Protein AF-A0A521SRY3-F1 (afdb_monomer)

Solvent-accessible surface area (backbone atoms only — not comparable to full-atom values): 5672 Å² total; per-residue (Å²): 129,79,35,75,74,36,28,38,22,35,36,28,39,51,83,56,88,58,56,69,63,48,49,66,73,73,47,66,86,34,58,31,80,48,79,43,59,43,79,57,85,55,102,44,71,74,38,52,57,54,40,54,52,47,51,54,55,47,49,50,54,34,44,76,69,61,31,82,42,78,46,80,56,41,66,73,60,36,60,70,69,33,94,62,39,58,57,52,49,51,52,56,48,43,76,70,71,106

Mean predicted aligned error: 3.59 Å

Sequence (98 aa):
MYGWRARVGHVAPSRGDVLVYEFYRMLPEGFMLLNSTGTIRQLVDADFDRQLQRIEEATIDLAENNCESIIIGGSPLFTKMGYGSDIAMGKKLTAKVG

Foldseek 3Di:
DALQVFEEEEEEQDPCDCNQVVVPVPDDGRYHYDYHYHDDPDPDPVSLVRSLVSQLVSLQVSLVVPGPHYHYDYVVSCVVVDPCSVVVSVVVSVVVRD

Radius of gyration: 13.78 Å; Cα contacts (8 Å, |Δi|>4): 122; chains: 1; bounding box: 38×26×34 Å

Structure (mmCIF, N/CA/C/O backbone):
data_AF-A0A521SRY3-F1
#
_entry.id   AF-A0A521SRY3-F1
#
loop_
_atom_site.group_PDB
_atom_site.id
_atom_site.type_symbol
_atom_site.label_atom_id
_atom_site.label_alt_id
_atom_site.label_comp_id
_atom_site.label_asym_id
_atom_site.label_entity_id
_atom_site.label_seq_id
_atom_site.pdbx_PDB_ins_code
_atom_site.Cartn_x
_atom_site.Cartn_y
_atom_site.Cartn_z
_atom_site.occupancy
_atom_site.B_iso_or_equiv
_atom_site.auth_seq_id
_atom_site.auth_comp_id
_atom_site.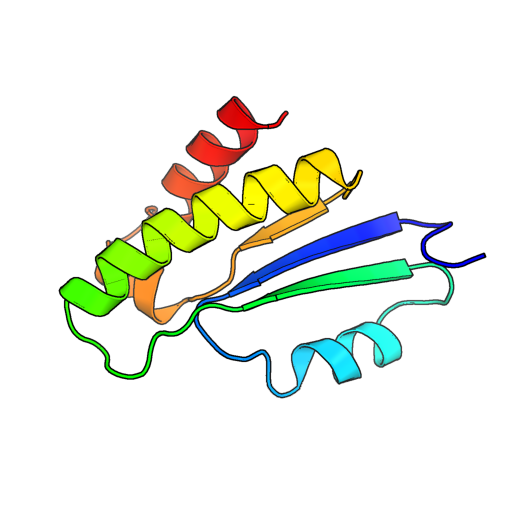auth_asym_id
_atom_site.auth_atom_id
_atom_site.pdbx_PDB_model_num
ATOM 1 N N . MET A 1 1 ? -21.470 -1.318 11.560 1.00 57.81 1 MET A N 1
ATOM 2 C CA . MET A 1 1 ? -20.315 -0.402 11.431 1.00 57.81 1 MET A CA 1
ATOM 3 C C . MET A 1 1 ? -19.157 -1.224 10.882 1.00 57.81 1 MET A C 1
ATOM 5 O O . MET A 1 1 ? -18.925 -2.294 11.424 1.00 57.81 1 MET A O 1
ATOM 9 N N . TYR A 1 2 ? -18.525 -0.827 9.779 1.00 80.38 2 TYR A N 1
ATOM 10 C CA . TYR A 1 2 ? -17.440 -1.592 9.13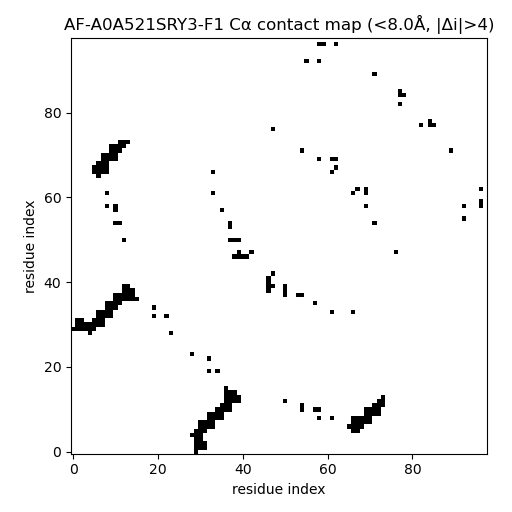6 1.00 80.38 2 TYR A CA 1
ATOM 11 C C . TYR A 1 2 ? -16.076 -1.093 9.631 1.00 80.38 2 TYR A C 1
ATOM 13 O O . TYR A 1 2 ? -15.975 0.067 10.027 1.00 80.38 2 TYR A O 1
ATOM 21 N N . GLY A 1 3 ? -15.048 -1.949 9.636 1.00 91.62 3 GLY A N 1
ATOM 22 C CA . GLY A 1 3 ? -13.686 -1.545 10.019 1.00 91.62 3 GLY A CA 1
ATOM 23 C C . GLY A 1 3 ? -13.529 -1.126 11.485 1.00 91.62 3 GLY A C 1
ATOM 24 O O . GLY A 1 3 ? -12.688 -0.291 11.783 1.00 91.62 3 GLY A O 1
ATOM 25 N N . TRP A 1 4 ? -14.362 -1.644 12.395 1.00 94.88 4 TRP A N 1
ATOM 26 C CA . TRP A 1 4 ? -14.308 -1.296 13.822 1.00 94.88 4 TRP A CA 1
ATOM 27 C C . TRP A 1 4 ? -13.170 -1.990 14.581 1.00 94.88 4 TRP A C 1
ATOM 29 O O . TRP A 1 4 ? -12.835 -1.557 15.679 1.00 94.88 4 TRP A O 1
ATOM 39 N N . ARG A 1 5 ? -12.604 -3.074 14.026 1.00 95.50 5 ARG A N 1
ATOM 40 C CA . ARG A 1 5 ? -11.389 -3.710 14.556 1.00 95.50 5 ARG A CA 1
ATOM 41 C C . ARG A 1 5 ? -10.134 -3.084 13.961 1.00 95.50 5 ARG A C 1
ATOM 43 O O . ARG A 1 5 ? -9.230 -2.753 14.715 1.00 95.50 5 ARG A O 1
ATOM 50 N N . ALA A 1 6 ? -10.085 -2.981 12.634 1.00 96.19 6 ALA A N 1
ATOM 51 C CA . ALA A 1 6 ? -9.018 -2.317 11.890 1.00 96.19 6 ALA A CA 1
ATOM 52 C C . ALA A 1 6 ? -9.410 -2.135 10.414 1.00 96.19 6 ALA A C 1
ATOM 54 O O . ALA A 1 6 ? -10.200 -2.905 9.852 1.00 96.19 6 ALA A O 1
ATOM 55 N N . ARG A 1 7 ? -8.789 -1.152 9.779 1.00 96.38 7 ARG A N 1
ATOM 56 C CA . ARG A 1 7 ? -8.723 -0.869 8.350 1.00 96.38 7 ARG A CA 1
ATOM 57 C C . ARG A 1 7 ? -7.325 -1.231 7.852 1.00 96.38 7 ARG A C 1
ATOM 59 O O . ARG A 1 7 ? -6.339 -0.556 8.125 1.00 96.38 7 ARG A O 1
ATOM 66 N N . VAL A 1 8 ? -7.237 -2.303 7.078 1.00 96.81 8 VAL A N 1
ATOM 67 C CA . VAL A 1 8 ? -5.988 -2.742 6.454 1.00 96.81 8 VAL A CA 1
ATOM 68 C C . VAL A 1 8 ? -5.940 -2.184 5.042 1.00 96.81 8 VAL A C 1
ATOM 70 O O . VAL A 1 8 ? -6.782 -2.513 4.208 1.00 96.81 8 VAL A O 1
ATOM 73 N N . GLY A 1 9 ? -4.965 -1.328 4.779 1.00 95.88 9 GLY A N 1
ATOM 74 C CA . GLY A 1 9 ? -4.655 -0.830 3.454 1.00 95.88 9 GLY A CA 1
ATOM 75 C C . GLY A 1 9 ? -3.831 -1.847 2.679 1.00 95.88 9 GLY A C 1
ATOM 76 O O . GLY A 1 9 ? -2.937 -2.491 3.225 1.00 95.88 9 GLY A O 1
ATOM 77 N N . HIS A 1 10 ? -4.110 -1.987 1.393 1.00 94.75 10 HIS A N 1
ATOM 78 C CA . HIS A 1 10 ? -3.301 -2.794 0.494 1.00 94.75 10 HIS A CA 1
ATOM 79 C C . HIS A 1 10 ? -3.096 -2.050 -0.818 1.00 94.75 10 HIS A C 1
ATOM 81 O O . HIS A 1 10 ? -4.061 -1.590 -1.423 1.00 94.75 10 HIS A O 1
ATOM 87 N N . VAL A 1 11 ? -1.848 -1.963 -1.272 1.00 93.25 11 VAL A N 1
ATOM 88 C CA . VAL A 1 11 ? -1.510 -1.468 -2.604 1.00 93.25 11 VAL A CA 1
ATOM 89 C C . VAL A 1 11 ? -0.706 -2.507 -3.369 1.00 93.25 11 VAL A C 1
ATOM 91 O O . VAL A 1 11 ? 0.326 -2.970 -2.894 1.00 93.25 11 VAL A O 1
ATOM 94 N N . ALA A 1 12 ? -1.142 -2.862 -4.578 1.00 88.75 12 ALA A N 1
ATOM 95 C CA . ALA A 1 12 ? -0.389 -3.762 -5.452 1.00 88.75 12 ALA A CA 1
ATOM 96 C C . ALA A 1 12 ? -0.432 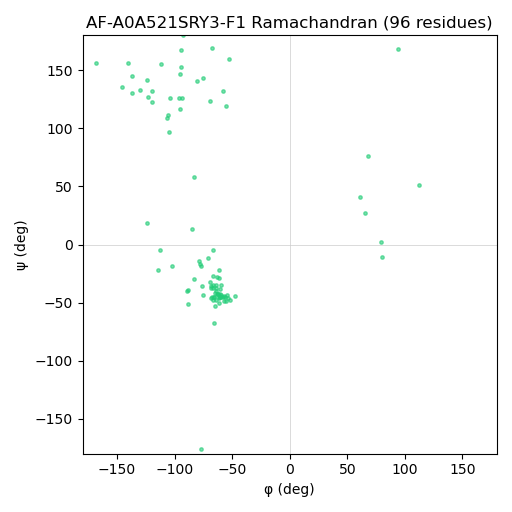-3.330 -6.925 1.00 88.75 12 ALA A C 1
ATOM 98 O O . ALA A 1 12 ? -1.376 -2.664 -7.344 1.00 88.75 12 ALA A O 1
ATOM 99 N N . PRO A 1 13 ? 0.552 -3.738 -7.751 1.00 83.50 13 PRO A N 1
ATOM 100 C CA . PRO A 1 13 ? 0.549 -3.454 -9.186 1.00 83.50 13 PRO A CA 1
ATOM 101 C C . PRO A 1 13 ? -0.558 -4.148 -9.973 1.00 83.50 13 PRO A C 1
ATOM 103 O O . PRO A 1 13 ? -0.955 -3.658 -11.029 1.00 83.50 13 PRO A O 1
ATOM 106 N N . SER A 1 14 ? -1.031 -5.294 -9.480 1.00 76.94 14 SER A N 1
ATOM 107 C CA . SER A 1 14 ? -2.099 -6.065 -10.105 1.00 76.94 14 SER A CA 1
ATOM 108 C C . SER A 1 14 ? -3.463 -5.711 -9.516 1.00 76.94 14 SER A C 1
ATOM 110 O O . SER A 1 14 ? -3.581 -5.089 -8.464 1.00 76.94 14 SER A O 1
ATOM 112 N N . ARG A 1 15 ? -4.508 -6.163 -10.209 1.00 73.69 15 ARG A N 1
ATOM 113 C CA . ARG A 1 15 ? -5.928 -5.950 -9.887 1.00 73.69 15 ARG A CA 1
ATOM 114 C C . ARG A 1 15 ? -6.415 -6.640 -8.602 1.00 73.69 15 ARG A C 1
ATOM 116 O O . ARG A 1 15 ? -7.546 -6.398 -8.202 1.00 73.69 15 ARG A O 1
ATOM 123 N N . GLY A 1 16 ? -5.574 -7.439 -7.942 1.00 69.62 16 GLY A N 1
ATOM 124 C CA . GLY A 1 16 ? -5.937 -8.157 -6.719 1.00 69.62 16 GLY A CA 1
ATOM 125 C C . GLY A 1 16 ? -6.976 -9.246 -6.983 1.00 69.62 16 GLY A C 1
ATOM 126 O O . GLY A 1 16 ? -8.143 -9.064 -6.666 1.00 69.62 16 GLY A O 1
ATOM 127 N N . ASP A 1 17 ? -6.540 -10.369 -7.564 1.00 74.31 17 ASP A N 1
ATOM 128 C CA . ASP A 1 17 ? -7.439 -11.428 -8.043 1.00 74.31 17 ASP A CA 1
ATOM 129 C C . ASP A 1 17 ? -8.201 -12.115 -6.895 1.00 74.31 17 ASP A C 1
ATOM 131 O O . ASP A 1 17 ? -9.414 -11.973 -6.768 1.00 74.31 17 ASP A O 1
ATOM 135 N N . VAL A 1 18 ? -7.490 -12.847 -6.030 1.00 87.06 18 VAL A N 1
ATOM 136 C CA . VAL A 1 18 ? -8.096 -13.641 -4.940 1.00 87.06 18 VAL A CA 1
ATOM 137 C C . VAL A 1 18 ? -7.985 -12.983 -3.568 1.00 87.06 18 VAL A C 1
ATOM 139 O O . VAL A 1 18 ? -8.768 -13.303 -2.677 1.00 87.06 18 VAL A O 1
ATOM 142 N N . LEU A 1 19 ? -7.069 -12.022 -3.409 1.00 87.94 19 LEU A N 1
ATOM 143 C CA . LEU A 1 19 ? -6.743 -11.412 -2.118 1.00 87.94 19 LEU A CA 1
ATOM 144 C C . LEU A 1 19 ? -7.977 -10.864 -1.397 1.00 87.94 19 LEU A C 1
ATOM 146 O O . LEU A 1 19 ? -8.142 -11.106 -0.208 1.00 87.94 19 LEU A O 1
ATOM 150 N N . VAL A 1 20 ? -8.844 -10.133 -2.104 1.00 89.69 20 VAL A N 1
ATOM 151 C CA . VAL A 1 20 ? -10.025 -9.509 -1.487 1.00 89.69 20 VAL A CA 1
ATOM 152 C C . VAL A 1 20 ? -10.955 -10.576 -0.915 1.00 89.69 20 VAL A C 1
ATOM 154 O O . VAL A 1 20 ? -11.438 -10.442 0.204 1.00 89.69 20 VAL A O 1
ATOM 157 N N . TYR A 1 21 ? -11.172 -11.662 -1.657 1.00 91.31 21 TYR A N 1
ATOM 158 C CA . TYR A 1 2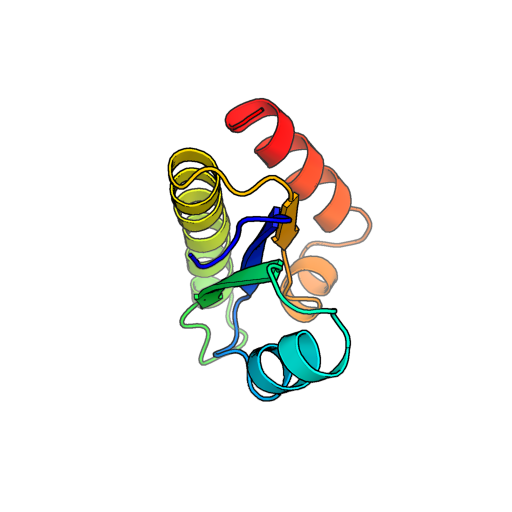1 ? -12.005 -12.773 -1.208 1.00 91.31 21 TYR A CA 1
ATOM 159 C C . TYR A 1 21 ? -11.365 -13.524 -0.034 1.00 91.31 21 TYR A C 1
ATOM 161 O O . TYR A 1 21 ? -12.026 -13.810 0.962 1.00 91.31 21 TYR A O 1
ATOM 169 N N . GLU A 1 22 ? -10.071 -13.823 -0.124 1.00 93.00 22 GLU A N 1
ATOM 170 C CA . GLU A 1 22 ? -9.346 -14.570 0.905 1.00 93.00 22 GLU A CA 1
ATOM 171 C C . GLU A 1 22 ? -9.182 -13.782 2.202 1.00 93.00 22 GLU A C 1
ATOM 173 O O . GLU A 1 22 ? -9.333 -14.366 3.273 1.00 93.00 22 GLU A O 1
ATOM 178 N N . PHE A 1 23 ? -8.988 -12.464 2.126 1.00 93.81 23 PHE A N 1
ATOM 179 C CA . PHE A 1 23 ? -8.913 -11.579 3.288 1.00 93.81 23 PHE A CA 1
ATOM 180 C C . PHE A 1 23 ? -10.122 -11.762 4.212 1.00 93.81 23 PHE A C 1
ATOM 182 O O . PHE A 1 23 ? -9.958 -11.977 5.411 1.00 93.81 23 PHE A O 1
ATOM 189 N N . TYR A 1 24 ? -11.333 -11.768 3.648 1.00 93.50 24 TYR A N 1
ATOM 190 C CA . TYR A 1 24 ? -12.566 -11.935 4.422 1.00 93.50 24 TYR A CA 1
ATOM 191 C C . TYR A 1 24 ? -12.862 -13.386 4.825 1.00 93.50 24 TYR A C 1
ATOM 193 O O . TYR A 1 24 ? -13.698 -13.608 5.695 1.00 93.50 24 TYR A O 1
ATOM 201 N N . ARG A 1 25 ? -12.184 -14.380 4.233 1.00 95.56 25 ARG A N 1
ATOM 202 C CA . ARG A 1 25 ? -12.222 -15.769 4.727 1.00 95.56 25 ARG A CA 1
ATOM 203 C C . ARG A 1 25 ? -11.238 -16.017 5.866 1.00 95.56 25 ARG A C 1
ATOM 205 O O . ARG A 1 25 ? -11.472 -16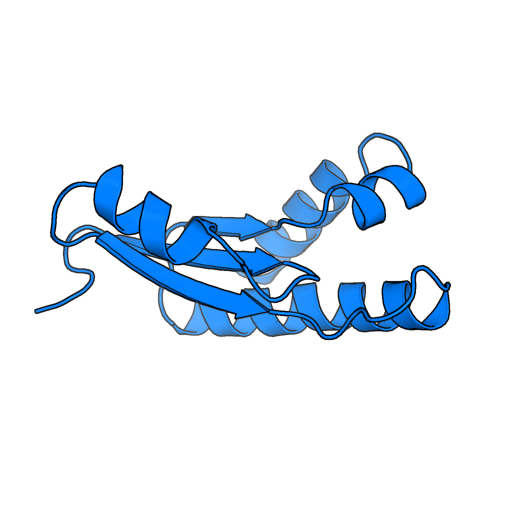.905 6.679 1.00 95.56 25 ARG A O 1
ATOM 212 N N . MET A 1 26 ? -10.126 -15.287 5.883 1.00 95.81 26 MET A N 1
ATOM 213 C CA . MET A 1 26 ? -9.045 -15.464 6.851 1.00 95.81 26 MET A CA 1
ATOM 214 C C . MET A 1 26 ? -9.244 -14.632 8.117 1.00 95.81 26 MET A C 1
ATOM 216 O O . MET A 1 26 ? -8.923 -15.103 9.206 1.00 95.81 26 MET A O 1
ATOM 220 N N . LEU A 1 27 ? -9.737 -13.397 7.987 1.00 94.56 27 LEU A N 1
ATOM 221 C CA . LEU A 1 27 ? -9.883 -12.483 9.116 1.00 94.56 27 LEU A CA 1
ATOM 222 C C . LEU A 1 27 ? -11.290 -12.523 9.719 1.00 94.56 27 LEU A C 1
ATOM 224 O O . LEU A 1 27 ? -12.273 -12.696 8.997 1.00 94.56 27 LEU A O 1
ATOM 228 N N . PRO A 1 28 ? -11.409 -12.332 11.046 1.00 94.00 28 PRO A N 1
ATOM 229 C CA . PRO A 1 28 ? -12.707 -12.236 11.694 1.00 94.00 28 PRO A CA 1
ATOM 230 C C . PRO A 1 28 ? -13.436 -10.952 11.272 1.00 94.00 28 PRO A C 1
ATOM 232 O O . PRO A 1 28 ? -12.855 -10.030 10.697 1.00 94.00 28 PRO A O 1
ATOM 235 N N . GLU A 1 29 ? -14.720 -10.860 11.618 1.00 94.50 29 GLU A N 1
ATOM 236 C CA . GLU A 1 29 ? -15.534 -9.676 11.335 1.00 94.50 29 GLU A CA 1
ATOM 237 C C . GLU A 1 29 ? -14.902 -8.373 11.844 1.00 94.50 29 GLU A C 1
ATOM 239 O O . GLU A 1 29 ? -14.086 -8.360 12.759 1.00 94.50 29 GLU A O 1
ATOM 244 N N . GLY A 1 30 ? -15.313 -7.235 11.297 1.00 94.88 30 GLY A N 1
ATOM 245 C CA . GLY A 1 30 ? -14.855 -5.931 11.779 1.00 94.88 30 GLY A CA 1
ATOM 246 C C . GLY A 1 30 ? -13.479 -5.501 11.281 1.00 94.88 30 GLY A C 1
ATOM 247 O O . GLY A 1 30 ? -13.157 -4.325 11.434 1.00 94.88 30 GLY A O 1
ATOM 248 N N . PHE A 1 31 ? -12.713 -6.386 10.641 1.00 96.50 31 PHE A N 1
ATOM 249 C CA . PHE A 1 31 ? -11.627 -5.983 9.751 1.00 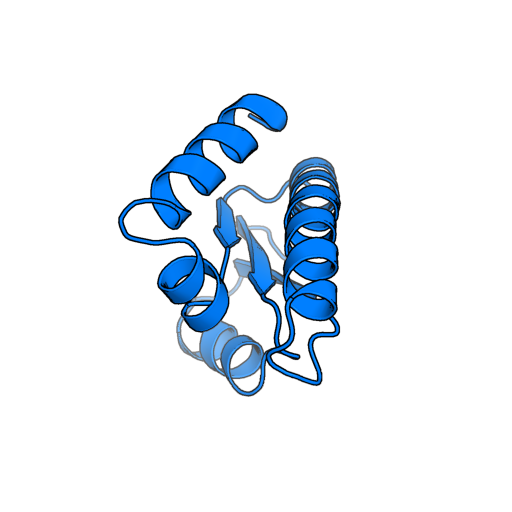96.50 31 PHE A CA 1
ATOM 250 C C . PHE A 1 31 ? -12.198 -5.485 8.419 1.00 96.50 31 PHE A C 1
ATOM 252 O O . PHE A 1 31 ? -13.190 -6.011 7.911 1.00 96.50 31 PHE A O 1
ATOM 259 N N . MET A 1 32 ? -11.576 -4.461 7.847 1.00 95.69 32 MET A N 1
ATOM 260 C CA . MET A 1 32 ? -11.942 -3.901 6.549 1.00 95.69 32 MET A CA 1
ATOM 261 C C . MET A 1 32 ? -10.700 -3.781 5.674 1.00 95.69 32 MET A C 1
ATOM 263 O O . MET A 1 32 ? -9.679 -3.285 6.136 1.00 95.69 32 MET A O 1
ATOM 267 N N . LEU A 1 33 ? -10.793 -4.221 4.420 1.00 94.69 33 LEU A N 1
ATOM 268 C CA . LEU A 1 33 ? -9.735 -4.053 3.432 1.00 94.69 33 LEU A CA 1
ATOM 269 C C . LEU A 1 33 ? -9.990 -2.781 2.618 1.00 94.69 33 LEU A C 1
ATOM 271 O O . LEU A 1 33 ? -11.057 -2.635 2.021 1.00 94.69 33 LEU A O 1
ATOM 275 N N . LEU A 1 34 ? -9.006 -1.888 2.561 1.00 94.50 34 LEU A N 1
ATOM 276 C CA . LEU A 1 34 ? -8.966 -0.763 1.631 1.00 94.50 34 LEU A CA 1
ATOM 277 C C . LEU A 1 34 ? -7.944 -1.114 0.547 1.00 94.50 34 LEU A C 1
ATOM 279 O O . LEU A 1 34 ? -6.737 -1.002 0.743 1.00 94.50 34 LEU A O 1
ATOM 283 N N . ASN A 1 35 ? -8.438 -1.630 -0.577 1.00 92.81 35 ASN A N 1
ATOM 284 C CA . ASN A 1 35 ? -7.600 -2.138 -1.657 1.00 92.81 35 ASN A CA 1
ATOM 285 C C . ASN A 1 35 ? -7.399 -1.076 -2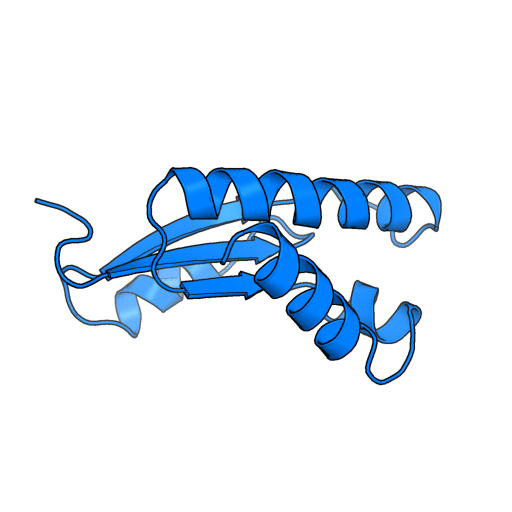.745 1.00 92.81 35 ASN A C 1
ATOM 287 O O . ASN A 1 35 ? -8.369 -0.584 -3.318 1.00 92.81 35 ASN A O 1
ATOM 291 N N . SER A 1 36 ? -6.144 -0.791 -3.077 1.00 92.25 36 SER A N 1
ATOM 292 C CA . SER A 1 36 ? -5.735 0.070 -4.182 1.00 92.25 36 SER A CA 1
ATOM 293 C C . SER A 1 36 ? -4.884 -0.723 -5.168 1.00 92.25 36 SER A C 1
ATOM 295 O O . SER A 1 36 ? -3.961 -1.449 -4.797 1.00 92.25 36 SER A O 1
ATOM 297 N N . THR A 1 37 ? -5.198 -0.613 -6.454 1.00 87.56 37 THR A N 1
ATOM 298 C CA . THR A 1 37 ? -4.549 -1.416 -7.493 1.00 87.56 37 THR A CA 1
ATOM 299 C C . THR A 1 37 ? -3.925 -0.535 -8.559 1.00 87.56 37 THR A C 1
ATOM 301 O O . THR A 1 37 ? -4.493 0.479 -8.971 1.00 87.56 37 THR A O 1
ATOM 304 N N . GLY A 1 38 ? -2.755 -0.954 -9.020 1.00 79.69 38 GLY A N 1
ATOM 305 C CA . GLY A 1 38 ? -2.028 -0.362 -10.125 1.00 79.69 38 GLY A CA 1
ATOM 306 C C . GLY A 1 38 ? -2.584 -0.738 -11.494 1.00 79.69 38 GLY A C 1
ATOM 307 O O . GLY A 1 38 ? -3.603 -1.416 -11.635 1.00 79.69 38 GLY A O 1
ATOM 308 N N . THR A 1 39 ? -1.885 -0.272 -12.529 1.00 74.69 39 THR A N 1
ATOM 309 C CA . THR A 1 39 ? -2.267 -0.482 -13.933 1.00 74.69 39 THR A CA 1
ATOM 310 C C . THR A 1 39 ? -1.174 -1.149 -14.761 1.00 74.69 39 THR A C 1
ATOM 312 O O . THR A 1 39 ? -1.259 -1.095 -15.987 1.00 74.69 39 THR A O 1
ATOM 315 N N . ILE A 1 40 ? -0.182 -1.803 -14.134 1.00 78.31 40 ILE A N 1
ATOM 316 C CA . ILE A 1 40 ? 0.842 -2.549 -14.882 1.00 78.31 40 ILE A CA 1
ATOM 317 C C . ILE A 1 40 ? 0.141 -3.569 -15.783 1.00 78.31 40 ILE A C 1
ATOM 319 O O . ILE A 1 40 ? -0.581 -4.452 -15.312 1.00 78.31 40 ILE A O 1
ATOM 323 N N . ARG A 1 41 ? 0.355 -3.436 -17.094 1.00 75.75 41 ARG A N 1
ATOM 324 C CA . ARG A 1 41 ? -0.141 -4.381 -18.108 1.00 75.75 41 ARG A CA 1
ATOM 325 C C . ARG A 1 41 ? 1.008 -5.090 -18.804 1.00 75.75 41 ARG A C 1
ATOM 327 O O . ARG A 1 41 ? 0.794 -6.168 -19.352 1.00 75.75 41 ARG A O 1
ATOM 334 N N . GLN A 1 42 ? 2.202 -4.500 -18.783 1.00 78.75 42 GLN A N 1
ATOM 335 C CA . GLN A 1 42 ? 3.409 -5.058 -19.371 1.00 78.75 42 GLN A CA 1
ATOM 336 C C . GLN A 1 42 ? 4.591 -4.865 -18.417 1.00 78.75 42 GLN A C 1
ATOM 338 O O . GLN A 1 42 ? 4.690 -3.864 -17.719 1.00 78.75 42 GLN A O 1
ATOM 343 N N . LEU A 1 43 ? 5.520 -5.818 -18.383 1.00 77.12 43 LEU A N 1
ATOM 344 C CA . LEU A 1 43 ? 6.701 -5.752 -17.514 1.00 77.12 43 LEU A CA 1
ATOM 345 C C . LEU A 1 43 ? 7.817 -4.905 -18.152 1.00 77.12 43 LEU A C 1
ATOM 347 O O . LEU A 1 43 ? 8.922 -5.390 -18.389 1.00 77.12 43 LEU A O 1
ATOM 351 N N . VAL A 1 44 ? 7.510 -3.643 -18.455 1.00 84.00 44 VAL A N 1
ATOM 352 C CA . VAL A 1 44 ? 8.420 -2.663 -19.073 1.00 84.00 44 VAL A CA 1
ATOM 353 C C . VAL A 1 44 ? 8.775 -1.547 -18.090 1.00 84.00 44 VAL A C 1
ATOM 355 O O . VAL A 1 44 ? 8.010 -1.263 -17.172 1.00 84.00 44 VAL A O 1
ATOM 358 N N . ASP A 1 45 ? 9.922 -0.892 -18.281 1.00 85.00 45 ASP A N 1
ATOM 359 C CA . ASP A 1 45 ? 10.448 0.126 -17.348 1.00 85.00 45 ASP A CA 1
ATOM 360 C C . ASP A 1 45 ? 9.449 1.254 -17.066 1.00 85.00 45 ASP A C 1
ATOM 362 O O . ASP A 1 45 ? 9.184 1.578 -15.911 1.00 85.00 45 ASP A O 1
ATOM 366 N N . ALA A 1 46 ? 8.777 1.750 -18.107 1.00 86.06 46 ALA A N 1
ATOM 367 C CA . ALA A 1 46 ? 7.759 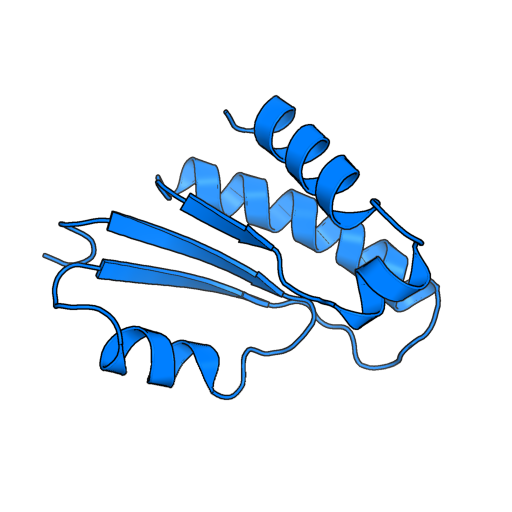2.789 -17.968 1.00 86.06 46 ALA A CA 1
ATOM 368 C C . ALA A 1 46 ? 6.537 2.362 -17.127 1.00 86.06 46 ALA A C 1
ATOM 370 O O . ALA A 1 46 ? 5.874 3.212 -16.531 1.00 86.06 46 ALA A O 1
ATOM 371 N N . ASP A 1 47 ? 6.194 1.070 -17.084 1.00 85.06 47 ASP A N 1
ATOM 372 C CA . ASP A 1 47 ? 5.119 0.559 -16.220 1.00 85.06 47 ASP A CA 1
ATOM 373 C C . ASP A 1 47 ? 5.593 0.488 -14.763 1.00 85.06 47 ASP A C 1
ATOM 375 O O . ASP A 1 47 ? 4.819 0.785 -13.852 1.00 85.06 47 ASP A O 1
ATOM 379 N N . PHE A 1 48 ? 6.867 0.161 -14.533 1.00 85.44 48 PHE A N 1
ATOM 380 C CA . PHE A 1 48 ? 7.447 0.107 -13.193 1.00 85.44 48 PHE A CA 1
ATOM 381 C C . PHE A 1 48 ? 7.569 1.491 -12.551 1.00 85.44 48 PHE A C 1
ATOM 383 O O . PHE A 1 48 ? 7.138 1.657 -11.411 1.00 85.44 48 PHE A O 1
ATOM 390 N N . ASP A 1 49 ? 8.059 2.497 -13.277 1.00 87.94 49 ASP A N 1
ATOM 391 C CA . ASP A 1 49 ? 8.193 3.860 -12.743 1.00 87.94 49 ASP A CA 1
ATOM 392 C C . ASP A 1 49 ? 6.834 4.453 -12.352 1.00 87.94 49 ASP A C 1
ATOM 394 O O . ASP A 1 49 ? 6.654 4.978 -11.248 1.00 87.94 49 ASP A O 1
ATOM 398 N N . ARG A 1 50 ? 5.834 4.291 -13.227 1.00 88.50 50 ARG A N 1
ATOM 399 C CA . ARG A 1 50 ? 4.448 4.693 -12.944 1.00 88.50 50 ARG A CA 1
ATOM 400 C C . ARG A 1 50 ? 3.881 3.953 -11.741 1.00 88.50 50 ARG A C 1
ATOM 402 O O . ARG A 1 50 ? 3.154 4.535 -10.940 1.00 88.50 50 ARG A O 1
ATOM 409 N N . GLN A 1 51 ? 4.217 2.677 -11.591 1.00 89.69 51 GLN A N 1
ATOM 410 C CA . GLN A 1 51 ? 3.761 1.899 -10.452 1.00 89.69 51 GLN A CA 1
ATOM 411 C C . GLN A 1 51 ? 4.384 2.359 -9.134 1.00 89.69 51 GLN A C 1
ATOM 413 O O . GLN A 1 51 ? 3.689 2.372 -8.122 1.00 89.69 51 GLN A O 1
ATOM 418 N N . LEU A 1 52 ? 5.657 2.754 -9.125 1.00 90.62 52 LEU A N 1
ATOM 419 C CA . LEU A 1 52 ? 6.302 3.289 -7.925 1.00 90.62 52 LEU A CA 1
ATOM 420 C C . LEU A 1 52 ? 5.643 4.595 -7.474 1.00 90.62 52 LEU A C 1
ATOM 422 O O . LEU A 1 52 ? 5.355 4.748 -6.288 1.00 90.62 52 LEU A O 1
ATOM 426 N N . GLN A 1 53 ? 5.326 5.487 -8.416 1.00 91.94 53 GLN A N 1
ATOM 427 C CA . GLN A 1 53 ? 4.545 6.693 -8.128 1.00 91.94 53 GLN A CA 1
ATOM 428 C C . GLN A 1 53 ? 3.170 6.338 -7.556 1.00 91.94 53 GLN A C 1
ATOM 430 O O . GLN A 1 53 ? 2.757 6.880 -6.533 1.00 91.94 53 GLN A O 1
ATOM 435 N N . ARG A 1 54 ? 2.491 5.355 -8.158 1.00 92.06 54 ARG A N 1
ATOM 436 C CA . ARG A 1 54 ? 1.170 4.920 -7.703 1.00 92.06 54 ARG A CA 1
ATOM 437 C C . ARG A 1 54 ? 1.182 4.314 -6.300 1.00 92.06 54 ARG A C 1
ATOM 439 O O . ARG A 1 54 ? 0.234 4.528 -5.552 1.00 92.06 54 ARG A O 1
ATOM 446 N N . ILE A 1 55 ? 2.227 3.565 -5.943 1.00 93.81 55 ILE A N 1
ATOM 447 C CA . ILE A 1 55 ? 2.407 3.025 -4.586 1.00 93.81 55 ILE A CA 1
ATOM 448 C C . ILE A 1 55 ? 2.477 4.163 -3.570 1.00 93.81 55 ILE A C 1
ATOM 450 O O . ILE A 1 55 ? 1.843 4.091 -2.519 1.00 93.81 55 ILE A O 1
ATOM 454 N N . GLU A 1 56 ? 3.220 5.219 -3.889 1.00 94.75 56 GLU A N 1
ATOM 455 C CA . GLU A 1 56 ? 3.375 6.378 -3.016 1.00 94.75 56 GLU A CA 1
ATOM 456 C C . GLU A 1 56 ? 2.063 7.161 -2.859 1.00 94.75 56 GLU A C 1
ATOM 458 O O . GLU A 1 56 ? 1.653 7.420 -1.730 1.00 94.75 56 GLU A O 1
ATOM 463 N N . GLU A 1 57 ? 1.362 7.455 -3.958 1.00 95.44 57 GLU A N 1
ATOM 464 C CA . GLU A 1 57 ? 0.033 8.090 -3.933 1.00 95.44 57 GLU A CA 1
ATOM 465 C C . GLU A 1 57 ? -0.980 7.279 -3.118 1.00 95.44 57 GLU A C 1
ATOM 467 O O . GLU A 1 57 ? -1.666 7.819 -2.254 1.00 95.44 57 GLU A O 1
ATOM 472 N N . ALA A 1 58 ? -1.062 5.972 -3.376 1.00 95.69 58 ALA A N 1
ATOM 473 C CA . ALA A 1 58 ? -2.013 5.097 -2.704 1.00 95.69 58 ALA A CA 1
ATOM 474 C C . ALA A 1 58 ? -1.700 4.949 -1.214 1.00 95.69 58 ALA A C 1
ATOM 476 O O . ALA A 1 58 ? -2.613 4.849 -0.410 1.00 95.69 58 ALA A O 1
ATOM 477 N N . THR A 1 59 ? -0.423 4.941 -0.829 1.00 96.19 59 THR A N 1
ATOM 478 C CA . THR A 1 59 ? -0.045 4.876 0.588 1.00 96.19 59 THR A CA 1
ATOM 479 C C . THR A 1 59 ? -0.507 6.130 1.330 1.00 96.19 59 THR A C 1
ATOM 481 O O . THR A 1 59 ? -1.017 6.015 2.439 1.00 96.19 59 THR A O 1
ATOM 484 N N . ILE A 1 60 ? -0.361 7.310 0.717 1.00 96.94 60 ILE A N 1
ATOM 485 C CA . ILE A 1 60 ? -0.845 8.573 1.291 1.00 96.94 60 ILE A CA 1
ATOM 486 C C . ILE A 1 60 ? -2.367 8.523 1.462 1.00 96.94 60 ILE A C 1
ATOM 488 O O . ILE A 1 60 ? -2.853 8.743 2.565 1.00 96.94 60 ILE A O 1
ATOM 492 N N . ASP A 1 61 ? -3.101 8.137 0.416 1.00 97.12 61 ASP A N 1
ATOM 493 C CA . ASP A 1 61 ? -4.562 7.995 0.470 1.00 97.12 61 ASP A CA 1
ATOM 494 C C . ASP A 1 61 ? -5.011 7.003 1.561 1.00 97.12 61 ASP A C 1
ATOM 496 O O . ASP A 1 61 ? -5.901 7.297 2.358 1.00 97.12 61 ASP A O 1
ATOM 500 N N . LEU A 1 62 ? -4.359 5.842 1.668 1.00 97.06 62 LEU A N 1
ATOM 501 C CA . LEU A 1 62 ? -4.673 4.841 2.693 1.00 97.06 62 LEU A CA 1
ATOM 502 C C . LEU A 1 62 ? -4.409 5.360 4.114 1.00 97.06 62 LEU A C 1
ATOM 504 O O . LEU A 1 62 ? -5.209 5.108 5.018 1.00 97.06 62 LEU A O 1
ATOM 508 N N . ALA A 1 63 ? -3.322 6.106 4.313 1.00 96.88 63 ALA A N 1
ATOM 509 C CA . ALA A 1 63 ? -3.011 6.723 5.598 1.00 96.88 63 ALA A CA 1
ATOM 510 C C . ALA A 1 63 ? -4.040 7.802 5.975 1.00 96.88 63 ALA A C 1
ATOM 512 O O . ALA A 1 63 ? -4.565 7.789 7.088 1.00 96.88 63 ALA A O 1
ATOM 513 N N . GLU A 1 64 ? -4.415 8.676 5.035 1.00 96.44 64 GLU A N 1
ATOM 514 C CA . GLU A 1 64 ? -5.459 9.696 5.229 1.00 96.44 64 GLU A CA 1
ATOM 515 C C . GLU A 1 64 ? -6.833 9.074 5.539 1.00 96.44 64 GLU A C 1
ATOM 517 O O . GLU A 1 64 ? -7.640 9.640 6.281 1.00 96.44 64 GLU A O 1
ATOM 522 N N . ASN A 1 65 ? -7.084 7.857 5.050 1.00 94.69 65 ASN A N 1
ATOM 523 C CA . ASN A 1 65 ? -8.291 7.083 5.336 1.00 94.69 65 ASN A CA 1
ATOM 524 C C . ASN A 1 65 ? -8.223 6.259 6.640 1.00 94.69 65 ASN A C 1
ATOM 526 O O . ASN A 1 65 ? -9.130 5.459 6.916 1.00 94.69 65 ASN A O 1
ATOM 530 N N . ASN A 1 66 ? -7.230 6.524 7.495 1.00 94.25 66 ASN A N 1
ATOM 531 C CA . ASN A 1 66 ? -7.025 5.903 8.806 1.00 94.25 66 ASN A CA 1
ATOM 532 C C . ASN A 1 66 ? -6.806 4.384 8.727 1.00 94.25 66 ASN A C 1
ATOM 534 O O . ASN A 1 66 ? -7.363 3.638 9.530 1.00 94.25 66 ASN A O 1
ATOM 538 N N . CYS A 1 67 ? -6.040 3.904 7.744 1.00 96.25 67 CYS A N 1
ATOM 539 C CA . CYS A 1 67 ? -5.542 2.532 7.785 1.00 96.25 67 CYS A CA 1
ATOM 540 C C . CYS A 1 67 ? -4.505 2.365 8.899 1.00 96.25 67 CYS A C 1
ATOM 542 O O . CYS A 1 67 ? -3.476 3.033 8.887 1.00 96.25 67 CYS A O 1
ATOM 544 N N . GLU A 1 68 ? -4.727 1.427 9.819 1.00 95.12 68 GLU A N 1
ATOM 545 C CA . GLU A 1 68 ? -3.771 1.123 10.892 1.00 95.12 68 GLU A CA 1
ATOM 546 C C . GLU A 1 68 ? -2.594 0.263 10.405 1.00 95.12 68 GLU A C 1
ATOM 548 O O . GLU A 1 68 ? -1.568 0.161 11.073 1.00 95.12 68 GLU A O 1
ATOM 553 N N . SER A 1 69 ? -2.728 -0.381 9.243 1.00 95.25 69 SER A N 1
ATOM 554 C CA . SER A 1 69 ? -1.642 -1.115 8.594 1.00 95.25 69 SER A CA 1
ATOM 555 C C . SER A 1 69 ? -1.769 -1.006 7.083 1.00 95.25 69 SER A C 1
ATOM 557 O O . SER A 1 69 ? -2.866 -1.166 6.551 1.00 95.25 69 SER A O 1
ATOM 559 N N . ILE A 1 70 ? -0.657 -0.752 6.391 1.00 96.44 70 ILE A N 1
ATOM 560 C CA . ILE A 1 70 ? -0.599 -0.664 4.929 1.00 96.44 70 ILE A CA 1
ATOM 561 C C . ILE A 1 70 ? 0.363 -1.732 4.409 1.00 96.44 70 ILE A C 1
ATOM 563 O O . ILE A 1 70 ? 1.536 -1.770 4.778 1.00 96.44 70 ILE A O 1
ATOM 567 N N . ILE A 1 71 ? -0.139 -2.595 3.531 1.00 94.00 71 ILE A N 1
ATOM 568 C CA . ILE A 1 71 ? 0.612 -3.672 2.890 1.00 94.00 71 ILE A CA 1
ATOM 569 C C . ILE A 1 71 ? 0.929 -3.262 1.456 1.00 94.00 71 ILE A C 1
ATOM 571 O O . ILE A 1 71 ? 0.031 -2.956 0.672 1.00 94.00 71 ILE A O 1
ATOM 575 N N . ILE A 1 72 ? 2.208 -3.312 1.094 1.00 92.38 72 ILE A N 1
ATOM 576 C CA . ILE A 1 72 ? 2.668 -3.021 -0.263 1.00 92.38 72 ILE A CA 1
ATOM 577 C C . ILE A 1 72 ? 3.043 -4.338 -0.932 1.00 92.38 72 ILE A C 1
ATOM 579 O O . ILE A 1 72 ? 4.009 -4.998 -0.555 1.00 92.38 72 ILE A O 1
ATOM 583 N N . GLY A 1 73 ? 2.250 -4.728 -1.922 1.00 87.75 73 GLY A N 1
ATOM 584 C CA . GLY A 1 73 ? 2.487 -5.886 -2.768 1.00 87.75 73 GLY A CA 1
ATOM 585 C C . GLY A 1 73 ? 3.248 -5.534 -4.047 1.00 87.75 73 GLY A C 1
ATOM 586 O O . GLY A 1 73 ? 3.561 -4.380 -4.332 1.00 87.75 73 GLY A O 1
ATOM 587 N N . GLY A 1 74 ? 3.502 -6.553 -4.869 1.00 85.81 74 GLY A N 1
ATOM 588 C CA . GLY A 1 74 ? 4.186 -6.396 -6.155 1.00 85.81 74 GLY A CA 1
ATOM 589 C C . GLY A 1 74 ? 5.564 -7.034 -6.194 1.00 85.81 74 GLY A C 1
ATOM 590 O O . GLY A 1 74 ? 6.519 -6.391 -6.615 1.00 85.81 74 GLY A O 1
ATOM 591 N N . SER A 1 75 ? 5.674 -8.304 -5.800 1.00 84.94 75 SER A N 1
ATOM 592 C CA . SER A 1 75 ? 6.952 -9.025 -5.769 1.00 84.94 75 SER A CA 1
ATOM 593 C C . SER A 1 75 ? 7.785 -8.863 -7.050 1.00 84.94 75 SER A C 1
ATOM 595 O O . SER A 1 75 ? 8.954 -8.526 -6.911 1.00 84.94 75 SER A O 1
ATOM 597 N N . PRO A 1 76 ? 7.236 -8.959 -8.284 1.00 86.00 76 PRO A N 1
ATOM 598 C CA . PRO A 1 76 ? 8.039 -8.756 -9.495 1.00 86.00 76 PRO A CA 1
ATOM 599 C C . PRO A 1 76 ? 8.702 -7.372 -9.596 1.00 86.00 76 PRO A C 1
ATOM 601 O O . PRO A 1 76 ? 9.824 -7.272 -10.090 1.00 86.00 76 PRO A O 1
ATOM 604 N N . LEU A 1 77 ? 8.038 -6.316 -9.110 1.00 88.50 77 LEU A N 1
ATOM 605 C CA . LEU A 1 77 ? 8.581 -4.954 -9.087 1.00 88.50 77 LEU A CA 1
ATOM 606 C C . LEU A 1 77 ? 9.799 -4.886 -8.157 1.00 88.50 77 LEU A C 1
ATOM 608 O O . LEU A 1 77 ? 10.880 -4.487 -8.585 1.00 88.50 77 LEU A O 1
ATOM 612 N N . PHE A 1 78 ? 9.647 -5.338 -6.912 1.00 90.88 78 PHE A N 1
ATOM 613 C CA . PHE A 1 78 ? 10.729 -5.302 -5.924 1.00 90.88 78 PHE A CA 1
ATOM 614 C C . PHE A 1 78 ? 11.861 -6.283 -6.253 1.00 90.88 78 PHE A C 1
ATOM 616 O O . PHE A 1 78 ? 13.031 -5.977 -6.041 1.00 90.88 78 PHE A O 1
ATOM 623 N N . THR A 1 79 ? 11.554 -7.429 -6.868 1.00 90.81 79 THR A N 1
ATOM 624 C CA . THR A 1 79 ? 12.580 -8.339 -7.393 1.00 90.81 79 THR A CA 1
ATOM 625 C C . THR A 1 79 ? 13.432 -7.654 -8.461 1.00 90.81 79 THR A C 1
ATOM 627 O O . THR A 1 79 ? 14.654 -7.775 -8.426 1.00 90.81 79 THR A O 1
ATOM 630 N N . LYS A 1 80 ? 12.821 -6.893 -9.379 1.00 88.12 80 LYS A N 1
ATOM 631 C CA . LYS A 1 80 ? 13.558 -6.152 -10.412 1.00 88.12 80 LYS A CA 1
ATOM 632 C C . LYS A 1 80 ? 14.426 -5.030 -9.835 1.00 88.12 80 LYS A C 1
ATOM 634 O O . LYS A 1 80 ? 15.528 -4.808 -10.325 1.00 88.12 80 LYS A O 1
ATOM 639 N N . MET A 1 81 ? 13.948 -4.338 -8.802 1.00 90.25 81 MET A N 1
ATOM 640 C CA . MET A 1 81 ? 14.689 -3.260 -8.131 1.00 90.25 81 MET A CA 1
ATOM 641 C C . MET A 1 81 ? 15.876 -3.757 -7.292 1.00 90.25 81 MET A C 1
ATOM 643 O O . MET A 1 81 ? 16.704 -2.954 -6.864 1.00 90.25 81 MET A O 1
ATOM 647 N N . GLY A 1 82 ? 15.969 -5.066 -7.065 1.00 94.31 82 GLY A N 1
ATOM 648 C CA . GLY A 1 82 ? 17.046 -5.685 -6.310 1.00 94.31 82 GLY A CA 1
ATOM 649 C C . GLY A 1 82 ? 16.719 -5.889 -4.832 1.00 94.31 82 GLY A C 1
ATOM 650 O O . GLY A 1 82 ? 15.722 -5.403 -4.291 1.00 94.31 82 GLY A O 1
ATOM 651 N N . TYR A 1 83 ? 17.582 -6.670 -4.186 1.00 95.81 83 TYR A N 1
ATOM 652 C CA . TYR A 1 83 ? 17.424 -7.095 -2.799 1.00 95.81 83 TYR A CA 1
ATOM 653 C C . TYR A 1 83 ? 17.323 -5.905 -1.834 1.00 95.81 83 TYR A C 1
ATOM 655 O O . TYR A 1 83 ? 18.140 -4.986 -1.878 1.00 95.81 83 TYR A O 1
ATOM 663 N N . GLY A 1 84 ? 16.328 -5.944 -0.943 1.00 95.44 84 GLY A N 1
ATOM 664 C CA . GLY A 1 84 ? 16.093 -4.915 0.072 1.00 95.44 84 GLY A CA 1
ATOM 665 C C . GLY A 1 84 ? 15.380 -3.659 -0.438 1.00 95.44 84 GLY A C 1
ATOM 666 O O . GLY A 1 84 ? 15.175 -2.725 0.341 1.00 95.44 84 GLY A O 1
ATOM 667 N N . SER A 1 85 ? 14.993 -3.611 -1.716 1.00 95.19 85 SER A N 1
ATOM 668 C CA . SER A 1 85 ? 14.227 -2.494 -2.282 1.00 95.19 85 SER A CA 1
ATOM 669 C C . SER A 1 85 ? 12.836 -2.350 -1.654 1.00 95.19 85 SER A C 1
ATOM 671 O O . SER A 1 85 ? 12.373 -1.232 -1.434 1.00 95.19 85 SER A O 1
ATOM 673 N N . ASP A 1 86 ? 12.206 -3.465 -1.294 1.00 93.81 86 ASP A N 1
ATOM 674 C CA . ASP A 1 86 ? 10.958 -3.555 -0.537 1.00 93.81 86 ASP A CA 1
ATOM 675 C C . ASP A 1 86 ? 11.099 -2.938 0.861 1.00 93.81 86 ASP A C 1
ATOM 677 O O . ASP A 1 86 ? 10.288 -2.106 1.266 1.00 93.81 86 ASP A O 1
ATOM 681 N N . ILE A 1 87 ? 12.188 -3.260 1.566 1.00 95.38 87 ILE A N 1
ATOM 682 C CA . ILE A 1 87 ? 12.491 -2.705 2.891 1.00 95.38 87 ILE A CA 1
ATOM 683 C C . ILE A 1 87 ? 12.766 -1.201 2.793 1.00 95.38 87 ILE A C 1
ATOM 685 O O . ILE A 1 87 ? 12.277 -0.422 3.613 1.00 95.38 87 ILE A O 1
ATOM 689 N N . ALA A 1 88 ? 13.558 -0.780 1.804 1.00 96.31 88 ALA A N 1
ATOM 690 C CA . ALA A 1 88 ? 13.873 0.627 1.582 1.00 96.31 88 ALA A CA 1
ATOM 691 C C . ALA A 1 88 ? 12.610 1.439 1.258 1.00 96.31 88 ALA A C 1
ATOM 693 O O . ALA A 1 88 ? 12.415 2.520 1.816 1.00 96.31 88 ALA A O 1
ATOM 694 N N . MET A 1 89 ? 11.730 0.893 0.415 1.00 95.31 89 MET A N 1
ATOM 695 C CA . MET A 1 89 ? 10.442 1.499 0.092 1.00 95.31 89 MET A CA 1
ATOM 696 C C . MET A 1 89 ? 9.535 1.583 1.321 1.00 95.31 89 MET A C 1
ATOM 698 O O . MET A 1 89 ? 9.011 2.656 1.608 1.00 95.31 89 MET A O 1
ATOM 702 N N . GLY A 1 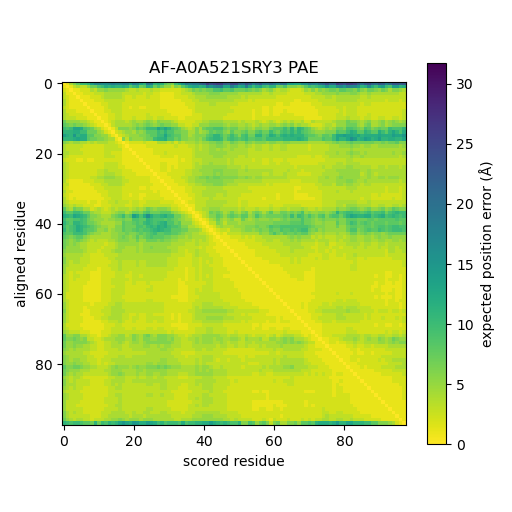90 ? 9.403 0.494 2.086 1.00 95.31 90 GLY A N 1
ATOM 703 C CA . GLY A 1 90 ? 8.627 0.479 3.327 1.00 95.31 90 GLY A CA 1
ATOM 704 C C . GLY A 1 90 ? 9.095 1.559 4.302 1.00 95.31 90 GLY A C 1
ATOM 705 O O . GLY A 1 90 ? 8.294 2.373 4.747 1.00 95.31 90 GLY A O 1
ATOM 706 N N . LYS A 1 91 ? 10.410 1.663 4.539 1.00 97.00 91 LYS A N 1
ATOM 707 C CA . LYS A 1 91 ? 10.993 2.719 5.386 1.00 97.00 91 LYS A CA 1
ATOM 708 C C . LYS A 1 91 ? 10.712 4.125 4.862 1.00 97.00 91 LYS A C 1
ATOM 710 O O . LYS A 1 91 ? 10.360 4.998 5.651 1.00 97.00 91 LYS A O 1
ATOM 715 N N . LYS A 1 92 ? 10.875 4.353 3.551 1.00 97.12 92 LYS A N 1
ATOM 716 C CA . LYS A 1 92 ? 10.581 5.648 2.915 1.00 97.12 92 LYS A CA 1
ATOM 717 C C . LYS A 1 92 ? 9.127 6.051 3.163 1.00 97.12 92 LYS A C 1
ATOM 719 O O . LYS A 1 92 ? 8.862 7.206 3.474 1.00 97.12 92 LYS A O 1
ATOM 724 N N . LEU A 1 93 ? 8.202 5.110 3.005 1.00 96.69 93 LEU A N 1
ATOM 725 C CA . LEU A 1 93 ? 6.773 5.368 3.104 1.00 96.69 93 LEU A CA 1
ATOM 726 C C . LEU A 1 93 ? 6.315 5.548 4.551 1.00 96.69 93 LEU A C 1
ATOM 728 O O . LEU A 1 93 ? 5.639 6.533 4.823 1.00 96.69 93 LEU A O 1
ATOM 732 N N . THR A 1 94 ? 6.770 4.713 5.488 1.00 96.31 94 THR A N 1
ATOM 733 C CA . THR A 1 94 ? 6.546 4.923 6.931 1.00 96.31 94 THR A CA 1
ATOM 734 C C . THR A 1 94 ? 7.059 6.292 7.379 1.00 96.31 94 THR A C 1
ATOM 736 O O . THR A 1 94 ? 6.350 7.046 8.031 1.00 96.31 94 THR A O 1
ATOM 739 N N . ALA A 1 95 ? 8.263 6.694 6.955 1.00 97.19 95 ALA A N 1
ATOM 740 C CA . ALA A 1 95 ? 8.779 8.026 7.277 1.00 97.19 95 ALA A CA 1
ATOM 741 C C . ALA A 1 95 ? 7.917 9.172 6.709 1.00 97.19 95 ALA A C 1
ATOM 743 O O . ALA A 1 95 ? 8.008 10.299 7.191 1.00 97.19 95 ALA A O 1
ATOM 744 N N . LYS A 1 96 ? 7.112 8.900 5.675 1.00 95.94 96 LYS A N 1
ATOM 745 C CA . LYS A 1 96 ? 6.277 9.890 4.995 1.00 95.94 96 LYS A CA 1
ATOM 746 C C . LYS A 1 96 ? 4.889 10.036 5.614 1.00 95.94 96 LYS A C 1
ATOM 748 O O . LYS A 1 96 ? 4.397 11.159 5.669 1.00 95.94 96 LYS A O 1
ATOM 753 N N . VAL A 1 97 ? 4.258 8.933 6.018 1.00 95.38 97 VAL A N 1
ATOM 754 C CA . VAL A 1 97 ? 2.847 8.928 6.452 1.00 95.38 97 VAL A CA 1
ATOM 755 C C . VAL A 1 97 ? 2.636 8.617 7.938 1.00 95.38 97 VAL A C 1
ATOM 757 O O . VAL A 1 97 ? 1.512 8.751 8.413 1.00 95.38 97 VAL A O 1
ATOM 760 N N . GLY A 1 98 ? 3.701 8.282 8.673 1.00 81.75 98 GLY A N 1
ATOM 761 C CA . GLY A 1 98 ? 3.640 7.854 10.076 1.00 81.75 98 GLY A CA 1
ATOM 762 C C . GLY A 1 98 ? 3.523 6.345 10.228 1.00 81.75 98 GLY A C 1
ATOM 763 O O . GLY A 1 98 ? 3.153 5.934 11.347 1.00 81.75 98 GLY A O 1
#

Secondary structure (DSSP, 8-state):
--SSSEEEEEEESS--SSHHHHHHHHSPTTEEEEEEE----S-SHHHHHHHHHHHHHHHHHHHHTT-SEEEE--HHHHHHH-TTHHHHHHHHHHHHH-

pLDDT: mean 90.58, std 7.28, range [57.81, 97.19]

Nearest PDB structures (foldseek):
  4fq7-assembly1_A  TM=7.918E-01  e=3.420E-02  Pseudomonas putida S16
  4fq5-assembly1_B  TM=7.735E-01  e=5.772E-02  Pseudomonas putida S16
  2xec-assembly1_A  TM=8.197E-01  e=1.351E-01  Nocardia farcinica IFM 10152
  3ixl-assembly1_A  TM=7.830E-01  e=2.280E-01  Bordetella bronchiseptica
  2vlb-assembly1_A  TM=7.133E-01  e=2.434E-01  Bordetella bronchiseptica